Protein AF-A0AB34QQ92-F1 (afdb_monomer_lite)

Sequence (59 aa):
MELWIKQDIIELLEYRIVNDIATQEENMFYEDYKWFNKFDETSNVFKSLVLHIENENNK

Foldseek 3Di:
DDPVLVVQLLVVLVVCVVVVNDDPVSVVQNVCCVVPVDGPCVDPSNVVSSVVVVVVVVD

Radius of gyration: 10.89 Å; chains: 1; bounding box: 28×18×33 Å

pLDDT: mean 91.09, std 9.13, range [55.06, 97.56]

Secondary structure (DSSP, 8-state):
--HHHHHHHHHHHHHHHHTT---HHHHHHHHHHHHHS---TTSHHHHHHHHHHHHHHT-

Structure (mmCIF, N/CA/C/O backbone):
data_AF-A0AB34QQ92-F1
#
_entry.id   AF-A0AB34QQ92-F1
#
loop_
_atom_site.group_PDB
_atom_site.id
_atom_site.type_symbol
_atom_site.label_atom_id
_atom_site.label_alt_id
_atom_site.label_comp_id
_atom_site.label_asym_id
_atom_site.label_entity_id
_atom_site.label_seq_id
_atom_site.pdbx_PDB_ins_code
_atom_site.Cartn_x
_atom_site.Cartn_y
_atom_site.Cartn_z
_atom_site.occupancy
_atom_site.B_iso_or_equiv
_atom_site.auth_seq_id
_atom_site.auth_comp_id
_atom_site.auth_asym_id
_atom_site.auth_atom_id
_atom_site.pdbx_PDB_model_num
ATOM 1 N N . MET A 1 1 ? 15.150 -4.083 -1.788 1.00 56.88 1 MET A N 1
ATOM 2 C CA . MET A 1 1 ? 13.809 -4.095 -1.184 1.00 56.88 1 MET A CA 1
ATOM 3 C C . MET A 1 1 ? 13.358 -5.532 -1.126 1.00 56.88 1 MET A C 1
ATOM 5 O O . MET A 1 1 ? 13.400 -6.207 -2.151 1.00 56.88 1 MET A O 1
ATOM 9 N N . GLU A 1 2 ? 13.096 -6.032 0.070 1.00 69.25 2 GLU A N 1
ATOM 10 C CA . GLU A 1 2 ? 12.850 -7.452 0.279 1.00 69.25 2 GLU A CA 1
ATOM 11 C C . GLU A 1 2 ? 11.459 -7.851 -0.239 1.00 69.25 2 GLU A C 1
ATOM 13 O O . GLU A 1 2 ? 10.518 -7.060 -0.200 1.00 69.25 2 GLU A O 1
ATOM 18 N N . LEU A 1 3 ? 11.340 -9.071 -0.769 1.00 68.62 3 LEU A N 1
ATOM 19 C CA . LEU A 1 3 ? 10.101 -9.594 -1.364 1.00 68.62 3 LEU A CA 1
ATOM 20 C C .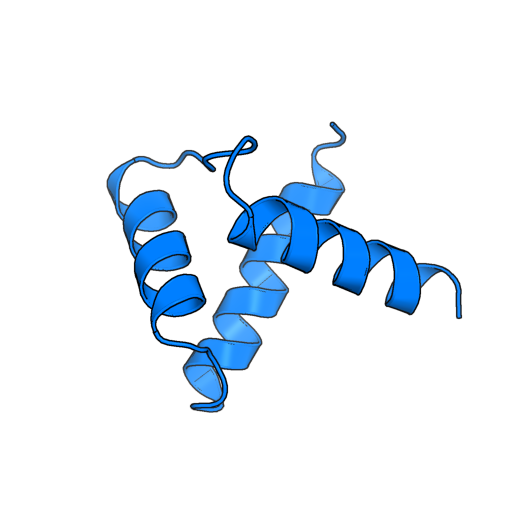 LEU A 1 3 ? 8.914 -9.591 -0.386 1.00 68.62 3 LEU A C 1
ATOM 22 O O . LEU A 1 3 ? 7.780 -9.462 -0.835 1.00 68.62 3 LEU A O 1
ATOM 26 N N . TRP A 1 4 ? 9.173 -9.683 0.922 1.00 78.94 4 TRP A N 1
ATOM 27 C CA . TRP A 1 4 ? 8.134 -9.722 1.953 1.00 78.94 4 TRP A CA 1
ATOM 28 C C . TRP A 1 4 ? 7.358 -8.402 2.062 1.00 78.94 4 TRP A C 1
ATOM 30 O O . TRP A 1 4 ? 6.134 -8.431 2.073 1.00 78.94 4 TRP A O 1
ATOM 40 N N . ILE A 1 5 ? 8.032 -7.249 1.962 1.00 85.56 5 ILE A N 1
ATOM 41 C CA . ILE A 1 5 ? 7.376 -5.927 1.998 1.00 85.56 5 ILE A CA 1
ATOM 42 C C . ILE A 1 5 ? 6.320 -5.787 0.897 1.00 85.56 5 ILE A C 1
ATOM 44 O O . ILE A 1 5 ? 5.271 -5.189 1.107 1.00 85.56 5 ILE A O 1
ATOM 48 N N . LYS A 1 6 ? 6.581 -6.327 -0.299 1.00 88.81 6 LYS A N 1
ATOM 49 C CA . LYS A 1 6 ? 5.632 -6.223 -1.418 1.00 88.81 6 LYS A CA 1
ATOM 50 C C . LYS A 1 6 ? 4.370 -7.042 -1.168 1.00 88.81 6 LYS A C 1
ATOM 52 O O . LYS A 1 6 ? 3.297 -6.584 -1.537 1.00 88.81 6 LYS A O 1
ATOM 57 N N . GLN A 1 7 ? 4.506 -8.214 -0.552 1.00 91.25 7 GLN A N 1
ATOM 58 C CA . GLN A 1 7 ? 3.375 -9.054 -0.168 1.00 91.25 7 GLN A CA 1
ATOM 59 C C . GLN A 1 7 ? 2.517 -8.339 0.888 1.00 91.25 7 GLN A C 1
ATOM 61 O O . GLN A 1 7 ? 1.317 -8.182 0.686 1.00 91.25 7 GLN A O 1
ATOM 66 N N . ASP A 1 8 ? 3.150 -7.799 1.931 1.00 93.75 8 ASP A N 1
ATOM 67 C CA . ASP A 1 8 ? 2.466 -7.078 3.012 1.00 93.75 8 ASP A CA 1
ATOM 68 C C . ASP A 1 8 ? 1.720 -5.835 2.497 1.00 93.75 8 ASP A C 1
ATOM 70 O O . ASP A 1 8 ? 0.616 -5.529 2.945 1.00 93.75 8 ASP A O 1
ATOM 74 N N . ILE A 1 9 ? 2.285 -5.128 1.510 1.00 94.44 9 ILE A N 1
ATOM 75 C CA . ILE A 1 9 ? 1.618 -3.995 0.848 1.00 94.44 9 ILE A CA 1
ATOM 76 C C . ILE A 1 9 ? 0.348 -4.443 0.121 1.00 94.44 9 ILE A C 1
ATOM 78 O O . ILE A 1 9 ? -0.669 -3.754 0.204 1.00 94.44 9 ILE A O 1
ATOM 82 N N . ILE A 1 10 ? 0.393 -5.574 -0.591 1.00 94.81 10 ILE A N 1
ATOM 83 C CA . ILE A 1 10 ? -0.777 -6.120 -1.294 1.00 94.81 10 ILE A CA 1
ATOM 84 C C . ILE A 1 10 ? -1.862 -6.473 -0.280 1.00 94.81 10 ILE A C 1
ATOM 86 O O . ILE A 1 10 ? -2.994 -6.023 -0.432 1.00 94.81 10 ILE A O 1
ATOM 90 N N . GLU A 1 11 ? -1.511 -7.219 0.767 1.00 95.06 11 GLU A N 1
ATOM 91 C CA . GLU A 1 11 ? -2.457 -7.651 1.799 1.00 95.06 11 GLU A CA 1
ATOM 92 C C . GLU A 1 11 ? -3.084 -6.455 2.531 1.00 95.06 11 GLU A C 1
ATOM 94 O O . GLU A 1 11 ? -4.299 -6.413 2.741 1.00 95.06 11 GLU A O 1
ATOM 99 N N . LEU A 1 12 ? -2.284 -5.432 2.850 1.00 95.88 12 LEU A N 1
ATOM 100 C CA . LEU A 1 12 ? -2.762 -4.193 3.459 1.00 95.88 12 LEU A CA 1
ATOM 101 C C . LEU A 1 12 ? -3.744 -3.444 2.552 1.00 95.88 12 LEU A C 1
ATOM 103 O O . LEU A 1 12 ? -4.783 -2.975 3.024 1.00 95.88 12 LEU A O 1
ATOM 107 N N . LEU A 1 13 ? -3.424 -3.309 1.263 1.00 96.62 13 LEU A N 1
ATOM 108 C CA . LEU A 1 13 ? -4.294 -2.641 0.296 1.00 96.62 13 LEU A CA 1
ATOM 109 C C . LEU A 1 13 ? -5.601 -3.412 0.117 1.00 96.62 13 LEU A C 1
ATOM 111 O O . LEU A 1 13 ? -6.670 -2.812 0.192 1.00 96.62 13 LEU A O 1
ATOM 115 N N . GLU A 1 14 ? -5.541 -4.733 -0.038 1.00 96.75 14 GLU A N 1
ATOM 116 C CA . GLU A 1 14 ? -6.730 -5.583 -0.146 1.00 96.75 14 GLU A CA 1
ATOM 117 C C . GLU A 1 14 ? -7.626 -5.460 1.083 1.00 96.75 14 GLU A C 1
ATOM 119 O O . GLU A 1 14 ? -8.834 -5.260 0.946 1.00 96.75 14 GLU A O 1
ATOM 124 N N . TYR A 1 15 ? -7.037 -5.485 2.280 1.00 96.75 15 TYR A N 1
ATOM 125 C CA . TYR A 1 15 ? -7.765 -5.242 3.519 1.00 96.75 15 TYR A CA 1
ATOM 126 C C . TYR A 1 15 ? -8.449 -3.868 3.516 1.00 96.75 15 TYR A C 1
ATOM 128 O O . TYR A 1 15 ? -9.647 -3.777 3.797 1.00 96.75 15 TYR A O 1
ATOM 136 N N . ARG A 1 16 ? -7.723 -2.793 3.183 1.00 96.88 16 ARG A N 1
ATOM 137 C CA . ARG A 1 16 ? -8.278 -1.430 3.188 1.00 96.88 16 ARG A CA 1
ATOM 138 C C . ARG A 1 16 ? -9.399 -1.257 2.163 1.00 96.88 16 ARG A C 1
ATOM 140 O O . ARG A 1 16 ? -10.392 -0.601 2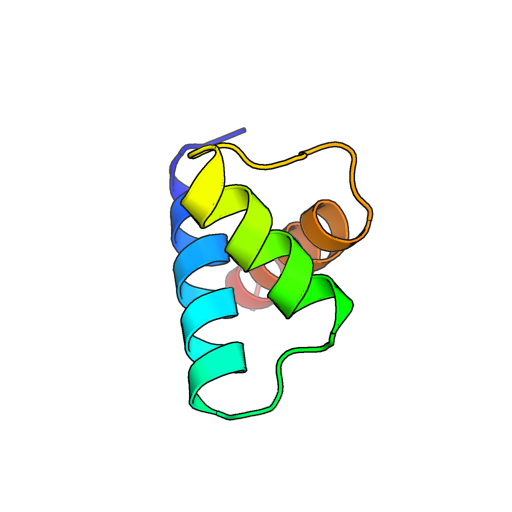.467 1.00 96.88 16 ARG A O 1
ATOM 147 N N . ILE A 1 17 ? -9.264 -1.867 0.987 1.00 96.75 17 ILE A N 1
ATOM 148 C CA . ILE A 1 17 ? -10.261 -1.817 -0.091 1.00 96.75 17 ILE A CA 1
ATOM 149 C C . ILE A 1 17 ? -11.521 -2.589 0.304 1.00 96.75 17 ILE A C 1
ATOM 151 O O . ILE A 1 17 ? -12.622 -2.056 0.203 1.00 96.75 17 ILE A O 1
ATOM 155 N N . VAL A 1 18 ? -11.381 -3.822 0.805 1.00 97.56 18 VAL A N 1
ATOM 156 C CA . VAL A 1 18 ? -12.525 -4.654 1.227 1.00 97.56 18 VAL A CA 1
ATOM 157 C C . VAL A 1 18 ? -13.320 -4.001 2.362 1.00 97.56 18 VAL A C 1
ATOM 159 O O . VAL A 1 18 ? -14.534 -4.181 2.438 1.00 97.56 18 VAL A O 1
ATOM 162 N N . ASN A 1 19 ? -12.656 -3.229 3.225 1.00 97.31 19 ASN A N 1
ATOM 163 C CA . ASN A 1 19 ? -13.292 -2.512 4.331 1.00 97.31 19 ASN A CA 1
ATOM 164 C C . ASN A 1 19 ? -13.737 -1.079 3.977 1.00 97.31 19 ASN A C 1
ATOM 166 O O . ASN A 1 19 ? -14.174 -0.366 4.876 1.00 97.31 19 ASN A O 1
ATOM 170 N N . ASP A 1 20 ? -13.631 -0.650 2.713 1.00 96.38 20 ASP A N 1
ATOM 171 C CA . ASP A 1 20 ? -14.003 0.700 2.247 1.00 96.38 20 ASP A CA 1
ATOM 172 C C . ASP A 1 20 ? -13.288 1.845 3.003 1.00 96.38 20 ASP A C 1
ATOM 174 O O . ASP A 1 20 ? -13.821 2.934 3.202 1.00 96.38 20 ASP A O 1
ATOM 178 N N . ILE A 1 21 ? -12.054 1.594 3.455 1.00 97.19 21 ILE A N 1
ATOM 179 C CA . ILE A 1 21 ? -11.196 2.580 4.140 1.00 97.19 21 ILE A CA 1
ATOM 180 C C . ILE A 1 21 ? -9.977 2.991 3.305 1.00 97.19 21 ILE A C 1
ATOM 182 O O . ILE A 1 21 ? -9.195 3.838 3.737 1.00 97.19 21 ILE A O 1
ATOM 186 N N . ALA A 1 22 ? -9.788 2.381 2.131 1.00 96.56 22 ALA A N 1
ATOM 187 C CA . ALA A 1 22 ? -8.739 2.766 1.197 1.00 96.56 22 ALA A CA 1
ATOM 188 C C . ALA A 1 22 ? -9.019 4.159 0.627 1.00 96.56 22 ALA A C 1
ATOM 190 O O . ALA A 1 22 ? -10.107 4.454 0.130 1.00 96.56 22 ALA A O 1
ATOM 191 N N . THR A 1 23 ? -8.005 5.014 0.650 1.00 96.81 23 THR A N 1
ATOM 192 C CA . THR A 1 23 ? -8.059 6.313 -0.020 1.00 96.81 23 THR A CA 1
ATOM 193 C C . THR A 1 23 ? -8.144 6.143 -1.538 1.00 96.81 23 THR A C 1
ATOM 195 O O . THR A 1 23 ? -7.819 5.093 -2.098 1.00 96.81 23 THR A O 1
ATOM 198 N N . GLN A 1 24 ? -8.561 7.193 -2.248 1.00 96.56 24 GLN A N 1
ATOM 199 C CA . GLN A 1 24 ? -8.581 7.166 -3.713 1.00 96.56 24 GLN A CA 1
ATOM 200 C C . GLN A 1 24 ? -7.179 6.910 -4.298 1.00 96.56 24 GLN A C 1
ATOM 202 O O . GLN A 1 24 ? -7.049 6.182 -5.277 1.00 96.56 24 GLN A O 1
ATOM 207 N N . GLU A 1 25 ? -6.133 7.472 -3.684 1.00 96.06 25 GLU A N 1
ATOM 208 C CA . GLU A 1 25 ? -4.741 7.262 -4.099 1.00 96.06 25 GLU A CA 1
ATOM 209 C C . GLU A 1 25 ? -4.300 5.805 -3.933 1.00 96.06 25 GLU A C 1
ATOM 211 O O . GLU A 1 25 ? -3.683 5.251 -4.837 1.00 96.06 25 GLU A O 1
ATOM 216 N N . GLU A 1 26 ? -4.661 5.157 -2.825 1.00 96.31 26 GLU A N 1
ATOM 217 C CA . GLU A 1 26 ? 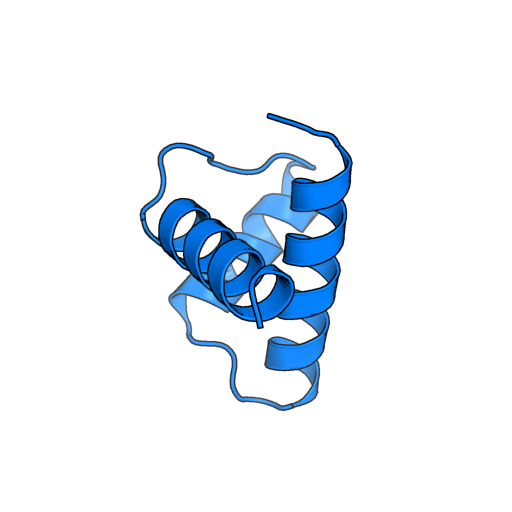-4.387 3.731 -2.606 1.00 96.31 26 GLU A CA 1
ATOM 218 C C . GLU A 1 26 ? -5.150 2.829 -3.576 1.00 96.31 26 GLU A C 1
ATOM 220 O O . GLU A 1 26 ? -4.585 1.853 -4.067 1.00 96.31 26 GLU A O 1
ATOM 225 N N . ASN A 1 27 ? -6.406 3.168 -3.886 1.00 96.69 27 ASN A N 1
ATOM 226 C CA . ASN A 1 27 ? -7.188 2.447 -4.888 1.00 96.69 27 ASN A CA 1
ATOM 227 C C . ASN A 1 27 ? -6.517 2.522 -6.264 1.00 96.69 27 ASN A C 1
ATOM 229 O O . ASN A 1 27 ? -6.258 1.484 -6.866 1.00 96.69 27 ASN A O 1
ATOM 233 N N . MET A 1 28 ? -6.164 3.729 -6.723 1.00 95.88 28 MET A N 1
ATOM 234 C CA . MET A 1 28 ? -5.462 3.917 -8.000 1.00 95.88 28 MET A CA 1
ATOM 235 C C . MET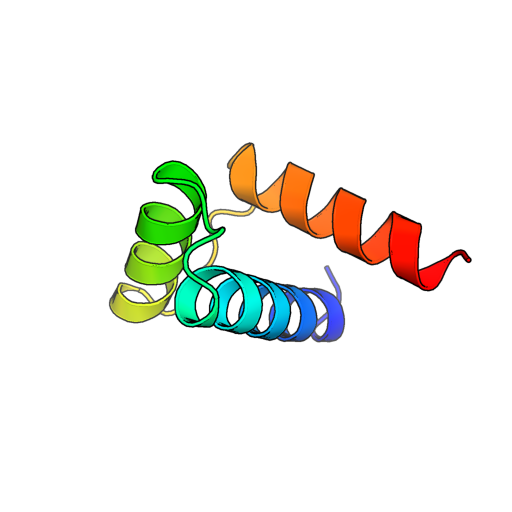 A 1 28 ? -4.113 3.186 -8.011 1.00 95.88 28 MET A C 1
ATOM 237 O O . MET A 1 28 ? -3.784 2.503 -8.975 1.00 95.88 28 MET A O 1
ATOM 241 N N . PHE A 1 29 ? -3.361 3.258 -6.911 1.00 96.25 29 PHE A N 1
ATOM 242 C CA . PHE A 1 29 ? -2.081 2.569 -6.773 1.00 96.25 29 PHE A CA 1
ATOM 243 C C . PHE A 1 29 ? -2.215 1.037 -6.856 1.00 96.25 29 PHE A C 1
ATOM 245 O O . PHE A 1 29 ? -1.409 0.370 -7.509 1.00 96.25 29 PHE A O 1
ATOM 252 N N . TYR A 1 30 ? -3.238 0.464 -6.214 1.00 95.81 30 TYR A N 1
ATOM 253 C CA . TYR A 1 30 ? -3.523 -0.970 -6.278 1.00 95.81 30 TYR A CA 1
ATOM 254 C C . TYR A 1 30 ? -4.018 -1.403 -7.664 1.00 95.81 30 TYR A C 1
ATOM 256 O O . TYR A 1 30 ? -3.644 -2.475 -8.147 1.00 95.81 30 TYR A O 1
ATOM 264 N N . GLU A 1 31 ? -4.824 -0.574 -8.332 1.00 95.44 31 GLU A N 1
ATOM 265 C CA . GLU A 1 31 ? -5.220 -0.809 -9.719 1.00 95.44 31 GLU A CA 1
ATOM 266 C C . GLU A 1 31 ? -3.996 -0.818 -10.638 1.00 95.44 31 GLU A C 1
ATOM 268 O O . GLU A 1 31 ? -3.783 -1.811 -11.332 1.00 95.44 31 GLU A O 1
ATOM 273 N N . ASP A 1 32 ? -3.141 0.205 -10.593 1.00 94.75 32 ASP A N 1
ATOM 274 C CA . ASP A 1 32 ? -1.904 0.257 -11.384 1.00 94.75 32 ASP A CA 1
ATOM 275 C C . ASP A 1 32 ? -1.050 -1.002 -11.174 1.00 94.75 32 ASP A C 1
ATOM 277 O O . ASP A 1 32 ? -0.582 -1.622 -12.136 1.00 94.75 32 ASP A O 1
ATOM 281 N N . TYR A 1 33 ? -0.917 -1.453 -9.923 1.00 94.00 33 TYR A N 1
ATOM 282 C CA . TYR A 1 33 ? -0.269 -2.725 -9.626 1.00 94.00 33 TYR A CA 1
ATOM 283 C C . TYR A 1 33 ? -0.958 -3.910 -10.323 1.00 94.00 33 TYR A C 1
ATOM 285 O O . TYR A 1 33 ? -0.268 -4.712 -10.951 1.00 94.00 33 TYR A O 1
ATOM 293 N N . LYS A 1 34 ? -2.291 -4.025 -10.288 1.00 93.88 34 LYS A N 1
ATOM 294 C CA . LYS A 1 34 ? -3.023 -5.101 -10.982 1.00 93.88 34 LYS A CA 1
ATOM 295 C C . LYS A 1 34 ? -2.848 -5.078 -12.497 1.00 93.88 34 LYS A C 1
ATOM 297 O O . LYS A 1 34 ? -2.746 -6.142 -13.107 1.00 93.88 34 LYS A O 1
ATOM 302 N N . TRP A 1 35 ? -2.812 -3.895 -13.103 1.00 94.44 35 TRP A N 1
ATOM 303 C CA . TRP A 1 35 ? -2.671 -3.744 -14.552 1.00 94.44 35 TRP A CA 1
ATOM 304 C C . TRP A 1 35 ? -1.245 -4.038 -15.033 1.00 94.44 35 TRP A C 1
ATOM 306 O O . TRP A 1 35 ? -1.065 -4.676 -16.071 1.00 94.44 35 TRP A O 1
ATOM 316 N N . PHE A 1 36 ? -0.227 -3.604 -14.285 1.00 93.25 36 PHE A N 1
ATOM 317 C CA . PHE A 1 36 ? 1.172 -3.653 -14.728 1.00 93.25 36 PHE A CA 1
ATOM 318 C C . PHE A 1 36 ? 2.039 -4.682 -13.990 1.00 93.25 36 PHE A C 1
ATOM 320 O O . PHE A 1 36 ? 3.199 -4.884 -14.363 1.00 93.25 36 PHE A O 1
ATOM 327 N N . ASN A 1 37 ? 1.497 -5.330 -12.956 1.00 89.94 37 ASN A N 1
ATOM 328 C CA . ASN A 1 37 ? 2.192 -6.223 -12.026 1.00 89.94 37 ASN A CA 1
ATOM 329 C C . ASN A 1 37 ? 3.486 -5.607 -11.459 1.00 89.94 37 ASN A C 1
ATOM 331 O O . ASN A 1 37 ? 4.513 -6.277 -11.308 1.00 89.94 37 ASN A O 1
ATOM 335 N N . LYS A 1 38 ? 3.467 -4.292 -11.216 1.00 89.81 38 LYS A N 1
ATOM 336 C CA . LYS A 1 38 ? 4.611 -3.507 -10.742 1.00 89.81 38 LYS A CA 1
ATOM 337 C C . LYS A 1 38 ? 4.148 -2.405 -9.805 1.00 89.81 38 LYS A C 1
ATOM 339 O O . LYS A 1 38 ? 3.139 -1.762 -10.058 1.00 89.81 38 LYS A O 1
ATOM 344 N N . PHE A 1 39 ? 4.938 -2.168 -8.764 1.00 89.69 39 PHE A N 1
ATOM 345 C CA . PHE A 1 39 ? 4.772 -1.018 -7.886 1.00 89.69 39 PHE A CA 1
ATOM 346 C C . PHE A 1 39 ? 5.626 0.148 -8.363 1.00 89.69 39 PHE A C 1
ATOM 348 O O . PHE A 1 39 ? 6.801 -0.039 -8.691 1.00 89.69 39 PHE A O 1
ATOM 355 N N . ASP A 1 40 ? 5.056 1.351 -8.338 1.00 90.19 40 ASP A N 1
ATOM 356 C CA . ASP A 1 40 ? 5.851 2.572 -8.384 1.00 90.19 40 ASP A CA 1
ATOM 357 C C . ASP A 1 40 ? 6.456 2.840 -7.000 1.00 90.19 40 ASP A C 1
ATOM 359 O O . ASP A 1 40 ? 5.860 3.496 -6.143 1.00 90.19 40 ASP A O 1
ATOM 363 N N . GLU A 1 41 ? 7.671 2.328 -6.799 1.00 91.25 41 GLU A N 1
ATOM 364 C CA . GLU A 1 41 ? 8.440 2.487 -5.560 1.00 91.25 41 GLU A CA 1
ATOM 365 C C . GLU A 1 41 ? 8.838 3.952 -5.281 1.00 91.25 41 GLU A C 1
ATOM 367 O O . GLU A 1 41 ? 9.250 4.295 -4.170 1.00 91.25 41 GLU A O 1
ATOM 372 N N . THR A 1 42 ? 8.716 4.842 -6.273 1.00 91.81 42 THR A N 1
ATOM 373 C CA . THR A 1 42 ? 9.027 6.269 -6.114 1.00 91.81 42 THR A CA 1
ATOM 374 C C . THR A 1 42 ? 7.843 7.082 -5.595 1.00 91.81 42 THR A C 1
ATOM 376 O O . THR A 1 42 ? 8.056 8.160 -5.021 1.00 91.81 42 THR A O 1
ATOM 379 N N . SER A 1 43 ? 6.626 6.545 -5.733 1.00 93.44 43 SER A N 1
ATOM 380 C CA . SER A 1 43 ? 5.383 7.186 -5.313 1.00 93.44 43 SER A CA 1
ATOM 381 C C . SER A 1 43 ? 5.328 7.424 -3.800 1.00 93.44 43 SER A C 1
ATOM 383 O O . SER A 1 43 ? 5.895 6.684 -2.989 1.00 93.44 43 SER A O 1
ATOM 385 N N . ASN A 1 44 ? 4.623 8.483 -3.398 1.00 94.88 44 ASN A N 1
ATOM 386 C CA . ASN A 1 44 ? 4.404 8.772 -1.980 1.00 94.88 44 ASN A CA 1
ATOM 387 C C . ASN A 1 44 ? 3.522 7.705 -1.321 1.00 94.88 44 ASN A C 1
ATOM 389 O O . ASN A 1 44 ? 3.801 7.324 -0.190 1.00 94.88 44 ASN A O 1
ATOM 393 N N . VAL A 1 45 ? 2.532 7.177 -2.051 1.00 95.44 45 VAL A N 1
ATOM 394 C CA . VAL A 1 45 ? 1.657 6.089 -1.588 1.00 95.44 45 VAL A CA 1
ATOM 395 C C . VAL A 1 45 ? 2.491 4.876 -1.191 1.00 95.44 45 VAL A C 1
ATOM 397 O O . VAL A 1 45 ? 2.376 4.397 -0.067 1.00 95.44 45 VAL A O 1
ATOM 400 N N . PHE A 1 46 ? 3.414 4.445 -2.056 1.00 94.69 46 PHE A N 1
ATOM 401 C CA . PHE A 1 46 ? 4.299 3.326 -1.754 1.00 94.69 46 PHE A CA 1
ATOM 402 C C . PHE A 1 46 ? 5.129 3.567 -0.486 1.00 94.69 46 PHE A C 1
ATOM 404 O O . PHE A 1 46 ? 5.151 2.728 0.410 1.00 94.69 46 PHE A O 1
ATOM 411 N N . LYS A 1 47 ? 5.771 4.736 -0.367 1.00 94.88 47 LYS A N 1
ATOM 412 C CA . LYS A 1 47 ? 6.587 5.080 0.811 1.00 94.88 47 LYS A CA 1
ATOM 413 C C . LYS A 1 47 ? 5.762 5.113 2.097 1.00 94.88 47 LYS A C 1
ATOM 415 O O . LYS A 1 47 ? 6.227 4.638 3.129 1.00 94.88 47 LYS A O 1
ATOM 420 N N . SER A 1 48 ? 4.546 5.651 2.039 1.00 95.25 48 SER A N 1
ATOM 421 C CA . SER A 1 48 ? 3.625 5.680 3.176 1.00 95.25 48 SER A CA 1
ATOM 422 C C . SER A 1 48 ? 3.173 4.280 3.588 1.00 95.25 48 SER A C 1
ATOM 424 O O . SER A 1 48 ? 3.112 4.002 4.785 1.00 95.25 48 SER A O 1
ATOM 426 N N . LEU A 1 49 ? 2.898 3.392 2.627 1.00 94.81 49 LEU A N 1
ATOM 427 C CA . LEU A 1 49 ? 2.525 2.000 2.896 1.00 94.81 49 LEU A CA 1
ATOM 428 C C . LEU A 1 49 ? 3.686 1.217 3.520 1.00 94.81 49 LEU A C 1
ATOM 430 O O . LEU A 1 49 ? 3.486 0.551 4.533 1.00 94.81 49 LEU A O 1
ATOM 434 N N . VAL A 1 50 ? 4.904 1.364 2.985 1.00 94.12 50 VAL A N 1
ATOM 435 C CA . VAL A 1 50 ? 6.119 0.771 3.574 1.00 94.12 50 VAL A CA 1
ATOM 436 C C . VAL A 1 50 ? 6.298 1.234 5.017 1.00 94.12 50 VAL A C 1
ATOM 438 O O . VAL A 1 50 ? 6.413 0.405 5.914 1.00 94.12 50 VAL A O 1
ATOM 441 N N . LEU A 1 51 ? 6.247 2.547 5.260 1.00 93.88 51 LEU A N 1
ATOM 442 C CA . LEU A 1 51 ? 6.421 3.108 6.600 1.00 93.88 51 LEU A CA 1
ATOM 443 C C . LEU A 1 51 ? 5.347 2.608 7.579 1.00 93.88 51 LEU A C 1
ATOM 445 O O . LEU A 1 51 ? 5.621 2.414 8.761 1.00 93.88 51 LEU A O 1
ATOM 449 N N . HIS A 1 52 ? 4.112 2.410 7.112 1.00 92.81 52 HIS A N 1
ATOM 450 C CA . HIS A 1 52 ? 3.041 1.853 7.934 1.00 92.81 52 HIS A CA 1
ATOM 451 C C . HIS A 1 52 ? 3.351 0.415 8.370 1.00 92.81 52 HIS A C 1
ATOM 453 O O . HIS A 1 52 ? 3.258 0.114 9.556 1.00 92.81 52 HIS A O 1
ATOM 459 N N . ILE A 1 53 ? 3.773 -0.437 7.433 1.00 92.62 53 ILE A N 1
ATOM 460 C CA . ILE A 1 53 ? 4.125 -1.839 7.701 1.00 92.62 53 ILE A CA 1
ATOM 461 C C . ILE A 1 53 ? 5.334 -1.930 8.635 1.00 92.62 53 ILE A C 1
ATOM 463 O O . ILE A 1 53 ? 5.302 -2.662 9.622 1.00 92.62 53 ILE A O 1
ATOM 467 N N . GLU A 1 54 ? 6.381 -1.142 8.379 1.00 91.06 54 GLU A N 1
ATOM 468 C CA . GLU A 1 54 ? 7.564 -1.094 9.243 1.00 91.06 54 GLU A CA 1
ATOM 469 C C . GLU A 1 54 ? 7.209 -0.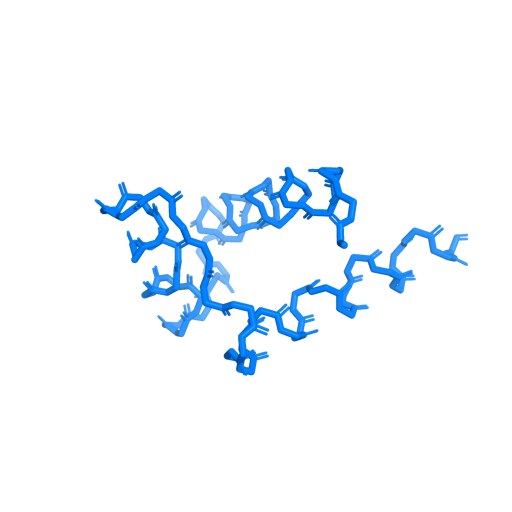670 10.675 1.00 91.06 54 GLU A C 1
ATOM 471 O O . GLU A 1 54 ? 7.740 -1.231 11.631 1.00 91.06 54 GLU A O 1
ATOM 476 N N . ASN A 1 55 ? 6.294 0.288 10.853 1.00 89.94 55 ASN A N 1
ATOM 477 C CA . ASN A 1 55 ? 5.864 0.725 12.183 1.00 89.94 55 ASN A CA 1
ATOM 478 C C . ASN A 1 55 ? 5.035 -0.328 12.929 1.00 89.94 55 ASN A C 1
ATOM 480 O O . ASN A 1 55 ? 5.156 -0.427 14.149 1.00 89.94 55 ASN A O 1
ATOM 484 N N . GLU A 1 56 ? 4.195 -1.092 12.231 1.00 88.19 56 GLU A N 1
ATOM 485 C CA . GLU A 1 56 ? 3.385 -2.144 12.857 1.00 88.19 56 GLU A CA 1
ATOM 486 C C . GLU A 1 56 ? 4.225 -3.382 13.204 1.00 88.19 56 GLU A C 1
ATOM 488 O O . GLU A 1 56 ? 4.020 -3.964 14.262 1.00 88.19 56 GLU A O 1
ATOM 493 N N . ASN A 1 57 ? 5.235 -3.726 12.397 1.00 79.50 57 ASN A N 1
ATOM 494 C CA . ASN A 1 57 ? 6.149 -4.843 12.678 1.00 79.50 57 ASN A CA 1
ATOM 495 C C . ASN A 1 57 ? 7.166 -4.557 13.803 1.00 79.50 57 ASN A C 1
ATOM 497 O O . ASN A 1 57 ? 7.771 -5.487 14.332 1.00 79.50 57 ASN A O 1
ATOM 501 N N . ASN A 1 58 ? 7.391 -3.285 14.155 1.00 72.94 58 ASN A N 1
ATOM 502 C CA . ASN A 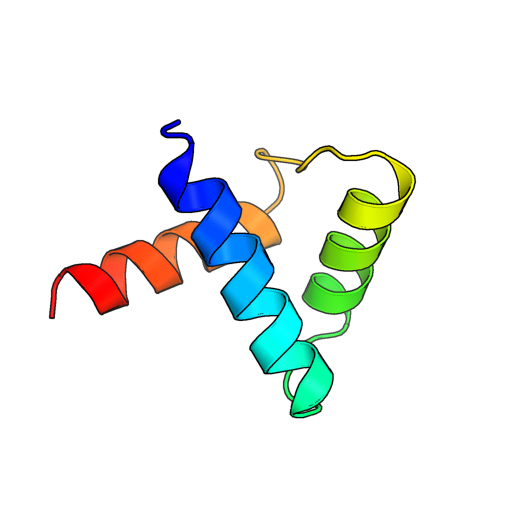1 58 ? 8.280 -2.877 15.254 1.00 72.94 58 ASN A CA 1
ATOM 503 C C . ASN A 1 58 ? 7.558 -2.717 16.611 1.00 72.94 58 ASN A C 1
ATOM 505 O O . ASN A 1 58 ? 8.198 -2.314 17.588 1.00 72.94 58 ASN A O 1
ATOM 509 N N . LYS A 1 59 ? 6.250 -2.991 16.682 1.00 55.06 59 LYS A N 1
ATOM 510 C CA . LYS A 1 59 ? 5.468 -3.028 17.929 1.00 55.06 59 LYS A CA 1
ATOM 511 C C . LYS A 1 59 ? 5.351 -4.445 18.475 1.00 55.06 59 LYS A C 1
ATOM 513 O O . LYS A 1 59 ? 5.320 -4.556 19.721 1.00 55.06 59 LYS A O 1
#

Organism: Bacillus pumilus (NCBI:txid1408)